Protein AF-A0A699T247-F1 (afdb_monomer_lite)

Foldseek 3Di:
DVVVCVVVVPDFLCLQVVVLVPDDDPRVVVLVVVCVVQHVCVSSVDGPVVVVVVCCVVPVPVVVVVVVVVVVVQVVQVVVLVVVLVPADPQCSVVLVVVPDRGDVVSVVSSVVSVVVVVVVVVVVVVVVVVVVD

Secondary structure (DSSP, 8-state):
-HHHHHHTT--HHHHHHHHHTT--HHHHHHHHHHHHHH-HHHHHHS-HHHHHHHHHHHHS-HHHHHHHHHHHHHHHHHHHHHHHHHTS-HHHHHHHHHT--SSHHHHHHHHHHHHHHHHHHHHHHHHHHHTT--

Radius of gyration: 31.07 Å; chains: 1; bounding box: 57×29×90 Å

InterPro domains:
  IPR005162 Retrotransposon-derived protein PEG10, N-terminal capsid-like domain [PF03732] (17-86)

Organism: Tanacetum cinerariifolium (NCBI:txid118510)

pLDDT: mean 92.98, std 5.94, range [53.22, 97.94]

Structure (mmCIF, N/CA/C/O backbone):
data_AF-A0A699T247-F1
#
_entry.id   AF-A0A699T247-F1
#
loop_
_atom_site.group_PDB
_atom_site.id
_atom_site.type_symbol
_atom_site.label_atom_id
_atom_site.label_alt_id
_atom_site.label_comp_id
_atom_site.label_asym_id
_atom_site.label_entity_id
_atom_site.label_seq_id
_atom_site.pdbx_PDB_ins_code
_atom_site.Cartn_x
_atom_site.Cartn_y
_atom_site.Cartn_z
_atom_site.occupancy
_atom_site.B_iso_or_equiv
_atom_site.auth_seq_id
_atom_site.auth_comp_id
_atom_site.auth_asym_id
_atom_site.auth_atom_id
_atom_site.pdbx_PDB_model_num
ATOM 1 N N . MET A 1 1 ? -11.047 -11.386 10.899 1.00 89.81 1 MET A N 1
ATOM 2 C CA . MET A 1 1 ? -12.153 -11.390 11.886 1.00 89.81 1 MET A CA 1
ATOM 3 C C . MET A 1 1 ? -13.483 -11.822 11.272 1.00 89.81 1 MET A C 1
ATOM 5 O O . MET A 1 1 ? -14.160 -12.645 11.866 1.00 89.81 1 MET A O 1
ATOM 9 N N . GLU A 1 2 ? -13.841 -11.334 10.080 1.00 91.50 2 GLU A N 1
ATOM 10 C CA . GLU A 1 2 ? -15.137 -11.625 9.433 1.00 91.50 2 GLU A CA 1
ATOM 11 C C . GLU A 1 2 ? -15.438 -13.120 9.274 1.00 91.50 2 GLU A C 1
ATOM 13 O O . GLU A 1 2 ? -16.525 -13.572 9.615 1.00 91.50 2 GLU A O 1
ATOM 18 N N . PHE A 1 3 ? -14.446 -13.911 8.863 1.00 94.44 3 PHE A N 1
ATOM 19 C CA . PHE A 1 3 ? -14.588 -15.365 8.769 1.00 94.44 3 PHE A CA 1
ATOM 20 C C . PHE A 1 3 ? -14.892 -16.032 10.122 1.00 94.44 3 PHE A C 1
ATOM 22 O O . PHE A 1 3 ? -15.709 -16.944 10.204 1.00 94.44 3 PHE A O 1
ATOM 29 N N . VAL A 1 4 ? -14.292 -15.533 11.208 1.00 93.25 4 VAL A N 1
ATOM 30 C CA . VAL A 1 4 ? -14.557 -16.023 12.571 1.00 93.25 4 VAL A CA 1
ATOM 31 C C . VAL A 1 4 ? -15.977 -15.666 12.996 1.00 93.25 4 VAL A C 1
ATOM 33 O O . VAL A 1 4 ? -16.655 -16.500 13.590 1.00 93.25 4 VAL A O 1
ATOM 36 N N . PHE A 1 5 ? -16.466 -14.468 12.657 1.00 95.06 5 PHE A N 1
ATOM 37 C CA . PHE A 1 5 ? -17.865 -14.103 12.903 1.00 95.06 5 PHE A CA 1
ATOM 38 C C . PHE A 1 5 ? -18.832 -15.014 12.158 1.00 95.06 5 PHE A C 1
ATOM 40 O O . PHE A 1 5 ? -19.824 -15.438 12.743 1.00 95.06 5 PHE A O 1
ATOM 47 N N . HIS A 1 6 ? -18.517 -15.341 10.904 1.00 93.88 6 HIS A N 1
ATOM 48 C CA . HIS A 1 6 ? -19.322 -16.244 10.095 1.00 93.88 6 HIS A CA 1
ATOM 49 C C . HIS A 1 6 ? -19.375 -17.654 10.701 1.00 93.88 6 HIS A C 1
ATOM 51 O O . HIS A 1 6 ? -20.459 -18.167 10.955 1.00 93.88 6 HIS A O 1
ATOM 57 N N . ILE A 1 7 ? -18.221 -18.259 11.009 1.00 96.81 7 ILE A N 1
ATOM 58 C CA . ILE A 1 7 ? -18.166 -19.613 11.591 1.00 96.81 7 ILE A CA 1
ATOM 59 C C . ILE A 1 7 ? -18.853 -19.677 12.959 1.00 96.81 7 ILE A C 1
ATOM 61 O O . ILE A 1 7 ? -19.548 -20.643 13.256 1.00 96.81 7 ILE A O 1
ATOM 65 N N . SER A 1 8 ? -18.662 -18.661 13.803 1.00 94.75 8 SER A N 1
ATOM 66 C CA . SER A 1 8 ? -19.220 -18.641 15.163 1.00 94.75 8 SER A CA 1
ATOM 67 C C . SER A 1 8 ? -20.687 -18.215 15.229 1.00 94.75 8 SER A C 1
ATOM 69 O O . SER A 1 8 ? -21.245 -18.155 16.324 1.00 94.75 8 SER A O 1
ATOM 71 N N . ASN A 1 9 ? -21.308 -17.888 14.089 1.00 94.81 9 ASN A N 1
ATOM 72 C CA . ASN A 1 9 ? -22.637 -17.284 14.032 1.00 94.81 9 ASN A CA 1
ATOM 73 C C . ASN A 1 9 ? -22.752 -16.053 14.961 1.00 94.81 9 ASN A C 1
ATOM 75 O O . ASN A 1 9 ? -23.707 -15.890 15.728 1.00 94.81 9 ASN A O 1
ATOM 79 N N . CYS A 1 10 ? -21.721 -15.200 14.949 1.00 94.69 10 CYS A N 1
ATOM 80 C CA . CYS A 1 10 ? -21.627 -14.053 15.843 1.00 94.69 10 CYS A CA 1
ATOM 81 C C . CYS A 1 10 ? -22.682 -13.002 15.482 1.00 94.69 10 CYS A C 1
ATOM 83 O O . CYS A 1 10 ? -22.618 -12.368 14.425 1.00 94.69 10 CYS A O 1
ATOM 85 N N . ALA A 1 11 ? -23.628 -12.770 16.394 1.00 95.94 11 ALA A N 1
ATOM 86 C CA . ALA A 1 11 ? -24.623 -11.717 16.239 1.00 95.94 11 ALA A CA 1
ATOM 87 C C . ALA A 1 11 ? -23.956 -10.340 16.081 1.00 95.94 11 ALA A C 1
ATOM 89 O O . ALA A 1 11 ? -23.030 -10.012 16.824 1.00 95.94 11 ALA A O 1
ATOM 90 N N . ALA A 1 12 ? -24.482 -9.497 15.185 1.00 93.00 12 ALA A N 1
ATOM 91 C CA . ALA A 1 12 ? -23.916 -8.178 14.869 1.00 93.00 12 ALA A CA 1
ATOM 92 C C . ALA A 1 12 ? -23.615 -7.320 16.114 1.00 93.00 12 ALA A C 1
ATOM 94 O O . ALA A 1 12 ? -22.540 -6.735 16.224 1.00 93.00 12 ALA A O 1
ATOM 95 N N . LYS A 1 13 ? -24.516 -7.337 17.107 1.00 93.56 13 LYS A N 1
ATOM 96 C CA . LYS A 1 13 ? -24.372 -6.621 18.390 1.00 93.56 13 LYS A CA 1
ATOM 97 C C . LYS A 1 13 ? -23.161 -7.044 19.240 1.00 93.56 13 LYS A C 1
ATOM 99 O O . LYS A 1 13 ? -22.766 -6.320 20.145 1.00 93.56 13 LYS A O 1
ATOM 104 N N . ASN A 1 14 ? -22.591 -8.220 18.978 1.00 94.56 14 ASN A N 1
ATOM 105 C CA . ASN A 1 14 ? -21.454 -8.769 19.717 1.00 94.56 14 ASN A CA 1
ATOM 106 C C . ASN A 1 14 ? -20.132 -8.654 18.942 1.00 94.56 14 ASN A C 1
ATOM 108 O O . ASN A 1 14 ? -19.074 -8.871 19.529 1.00 94.56 14 ASN A O 1
ATOM 112 N N . GLN A 1 15 ? -20.166 -8.297 17.654 1.00 96.19 15 GLN A N 1
ATOM 113 C CA . GLN A 1 15 ? -18.983 -8.294 16.787 1.00 96.19 15 GLN A CA 1
ATOM 114 C C . GLN A 1 15 ? -17.907 -7.314 17.261 1.00 96.19 15 GLN A C 1
ATOM 116 O O . GLN A 1 15 ? -16.739 -7.688 17.340 1.00 96.19 15 GLN A O 1
ATOM 121 N N . VAL A 1 16 ? -18.290 -6.083 17.624 1.00 96.94 16 VAL A N 1
ATOM 122 C CA . VAL A 1 16 ? -17.350 -5.070 18.140 1.00 96.94 16 VAL A CA 1
ATOM 123 C C . VAL A 1 16 ? -16.691 -5.563 19.423 1.00 96.94 16 VAL A C 1
ATOM 125 O O . VAL A 1 16 ? -15.467 -5.595 19.497 1.00 96.94 16 VAL A O 1
ATOM 128 N N . LYS A 1 17 ? -17.483 -6.048 20.391 1.00 95.75 17 LYS A N 1
ATOM 129 C CA . LYS A 1 17 ? -16.961 -6.625 21.642 1.00 95.75 17 LYS A CA 1
ATOM 130 C C . LYS A 1 17 ? -15.940 -7.722 21.349 1.00 95.75 17 LYS A C 1
ATOM 132 O O . LYS A 1 17 ? -14.799 -7.625 21.788 1.00 95.75 17 LYS A O 1
ATOM 137 N N . PHE A 1 18 ? -16.312 -8.693 20.519 1.00 94.56 18 PHE A N 1
ATOM 138 C CA . PHE A 1 18 ? -15.448 -9.818 20.173 1.00 94.56 18 PHE A CA 1
ATOM 139 C C . PHE A 1 18 ? -14.148 -9.383 19.481 1.00 94.56 18 PHE A C 1
ATOM 141 O O . PHE A 1 18 ? -13.071 -9.830 19.865 1.00 94.56 18 PHE A O 1
ATOM 148 N N . ALA A 1 19 ? -14.219 -8.487 18.493 1.00 95.81 19 ALA A N 1
ATOM 149 C CA . ALA A 1 19 ? -13.029 -7.991 17.805 1.00 95.81 19 ALA A CA 1
ATOM 150 C C . ALA A 1 19 ? -12.100 -7.219 18.745 1.00 95.81 19 ALA A C 1
ATOM 152 O O . ALA A 1 19 ? -10.885 -7.404 18.703 1.00 95.81 19 ALA A O 1
ATOM 153 N N . THR A 1 20 ? -12.659 -6.376 19.611 1.00 95.81 20 THR A N 1
ATOM 154 C CA . THR A 1 20 ? -11.862 -5.525 20.505 1.00 95.81 20 THR A CA 1
ATOM 155 C C . THR A 1 20 ? -11.093 -6.332 21.548 1.00 95.81 20 THR A C 1
ATOM 157 O O . THR A 1 20 ? -9.985 -5.946 21.907 1.00 95.81 20 THR A O 1
ATOM 160 N N . CYS A 1 21 ? -11.596 -7.510 21.938 1.00 94.00 21 CYS A N 1
ATOM 161 C CA . CYS A 1 21 ? -10.870 -8.457 22.790 1.00 94.00 21 CYS A CA 1
ATOM 162 C C . CYS A 1 21 ? -9.585 -9.005 22.149 1.00 94.00 21 CYS A C 1
ATOM 164 O O . CYS A 1 21 ? -8.720 -9.503 22.861 1.00 94.00 21 CYS A O 1
ATOM 166 N N . THR A 1 22 ? -9.450 -8.931 20.822 1.00 94.94 22 THR A N 1
ATOM 167 C CA . THR A 1 22 ? -8.237 -9.366 20.110 1.00 94.94 22 THR A CA 1
ATOM 168 C C . THR A 1 22 ? -7.214 -8.247 19.916 1.00 94.94 22 THR A C 1
ATOM 170 O O . THR A 1 22 ? -6.136 -8.489 19.370 1.00 94.94 22 THR A O 1
ATOM 173 N N . LEU A 1 23 ? -7.527 -7.016 20.335 1.00 95.44 23 LEU A N 1
ATOM 174 C CA . LEU A 1 23 ? -6.594 -5.899 20.237 1.00 95.44 23 LEU A CA 1
ATOM 175 C C . LEU A 1 23 ? -5.490 -6.042 21.281 1.00 95.44 23 LEU A C 1
ATOM 177 O O . LEU A 1 23 ? -5.740 -6.365 22.438 1.00 95.44 23 LEU A O 1
ATOM 181 N N . HIS A 1 24 ? -4.263 -5.737 20.869 1.00 96.06 24 HIS A N 1
ATOM 182 C CA . HIS A 1 24 ? -3.083 -5.789 21.723 1.00 96.06 24 HIS A CA 1
ATOM 183 C C . HIS A 1 24 ? -2.274 -4.495 21.591 1.00 96.06 24 HIS A C 1
ATOM 185 O O . HIS A 1 24 ? -2.393 -3.761 20.602 1.00 96.06 24 HIS A O 1
ATOM 191 N N . SER A 1 25 ? -1.438 -4.220 22.593 1.00 96.75 25 SER A N 1
ATOM 192 C CA . SER A 1 25 ? -0.451 -3.133 22.577 1.00 96.75 25 SER A CA 1
ATOM 193 C C . SER A 1 25 ? -1.068 -1.777 22.186 1.00 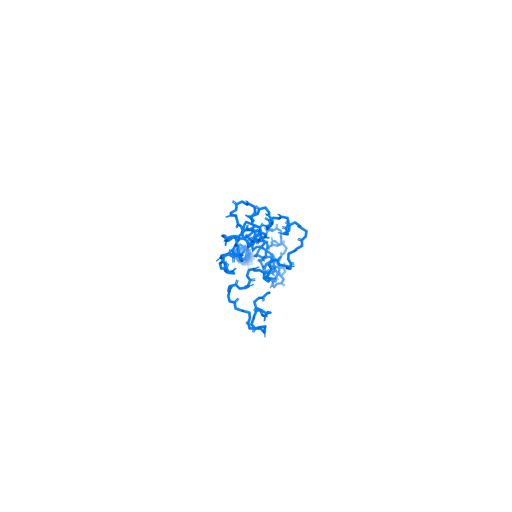96.75 25 SER A C 1
ATOM 195 O O . SER A 1 25 ? -2.083 -1.364 22.744 1.00 96.75 25 SER A O 1
ATOM 197 N N . VAL A 1 26 ? -0.481 -1.081 21.208 1.00 96.50 26 VAL A N 1
ATOM 198 C CA . VAL A 1 26 ? -0.892 0.263 20.771 1.00 96.50 26 VAL A CA 1
ATOM 199 C C . VAL A 1 26 ? -2.350 0.308 20.296 1.00 96.50 26 VAL A C 1
ATOM 201 O O . VAL A 1 26 ? -3.028 1.316 20.502 1.00 96.50 26 VAL A O 1
ATOM 204 N N . ALA A 1 27 ? -2.851 -0.771 19.688 1.00 96.25 27 ALA A N 1
ATOM 205 C CA . ALA A 1 27 ? -4.238 -0.845 19.234 1.00 96.25 27 ALA A CA 1
ATOM 206 C C . ALA A 1 27 ? -5.222 -0.949 20.404 1.00 96.25 27 ALA A C 1
ATOM 208 O O . ALA A 1 27 ? -6.258 -0.283 20.393 1.00 96.25 27 ALA A O 1
ATOM 209 N N . LEU A 1 28 ? -4.868 -1.710 21.443 1.00 96.62 28 LEU A N 1
ATOM 210 C CA . LEU A 1 28 ? -5.665 -1.793 22.666 1.00 96.62 28 LEU A CA 1
ATOM 211 C C . LEU A 1 28 ? -5.685 -0.453 23.409 1.00 96.62 28 LEU A C 1
ATOM 213 O O . LEU A 1 28 ? -6.754 0.015 23.797 1.00 96.62 28 LEU A O 1
ATOM 217 N N . THR A 1 29 ? -4.528 0.201 23.552 1.00 97.62 29 THR A N 1
ATOM 218 C CA . THR A 1 29 ? -4.438 1.529 24.178 1.00 97.62 29 THR A CA 1
ATOM 219 C C . THR A 1 29 ? -5.321 2.540 23.454 1.00 97.62 29 THR A C 1
ATOM 221 O O . THR A 1 29 ? -6.099 3.246 24.091 1.00 97.62 29 THR A O 1
ATOM 224 N N . TRP A 1 30 ? -5.260 2.575 22.120 1.00 97.31 30 TRP A N 1
ATOM 225 C CA . TRP A 1 30 ? -6.117 3.451 21.327 1.00 97.31 30 TRP A CA 1
ATOM 226 C C . TRP A 1 30 ? -7.608 3.160 21.520 1.00 97.31 30 TRP A C 1
ATOM 228 O O . TRP A 1 30 ? -8.382 4.101 21.704 1.00 97.31 30 TRP A O 1
ATOM 238 N N . TRP A 1 31 ? -8.010 1.887 21.492 1.00 97.44 31 TRP A N 1
ATOM 239 C CA . TRP A 1 31 ? -9.408 1.511 21.696 1.00 97.44 31 TRP A CA 1
ATOM 240 C C . TRP A 1 31 ? -9.907 1.944 23.076 1.00 97.44 31 TRP A C 1
ATOM 242 O O . TRP A 1 31 ? -10.977 2.539 23.182 1.00 97.44 31 TRP A O 1
ATOM 252 N N . ASN A 1 32 ? -9.101 1.745 24.120 1.00 97.06 32 ASN A N 1
ATOM 253 C CA . ASN A 1 32 ? -9.438 2.180 25.474 1.00 97.06 32 ASN A CA 1
ATOM 254 C C . ASN A 1 32 ? -9.624 3.701 25.558 1.00 97.06 32 ASN A C 1
ATOM 256 O O . ASN A 1 32 ? -10.603 4.161 26.144 1.00 97.06 32 ASN A O 1
ATOM 260 N N . THR A 1 33 ? -8.748 4.487 24.925 1.00 97.75 33 THR A N 1
ATOM 261 C CA . THR A 1 33 ? -8.924 5.945 24.828 1.00 97.75 33 THR A CA 1
ATOM 262 C C . THR A 1 33 ? -10.208 6.311 24.081 1.00 97.75 33 THR A C 1
ATOM 264 O O . THR A 1 33 ? -10.926 7.220 24.499 1.00 97.75 33 THR A O 1
ATOM 267 N N . HIS A 1 34 ? -10.546 5.597 23.002 1.00 96.44 34 HIS A N 1
ATOM 268 C CA . HIS A 1 34 ? -11.791 5.836 22.276 1.00 96.44 34 HIS A CA 1
ATOM 269 C C . HIS A 1 34 ? -13.016 5.571 23.161 1.00 96.44 34 HIS A C 1
ATOM 271 O O . HIS A 1 34 ? -13.872 6.447 23.276 1.00 96.44 34 HIS A O 1
ATOM 277 N N . VAL A 1 35 ? -13.057 4.426 23.852 1.00 97.62 35 VAL A N 1
ATOM 278 C CA . VAL A 1 35 ? -14.126 4.067 24.802 1.00 97.62 35 VAL A CA 1
ATOM 279 C C . VAL A 1 35 ? -14.268 5.113 25.910 1.00 97.62 35 VAL A C 1
ATOM 281 O O . VAL A 1 35 ? -15.389 5.490 26.242 1.00 97.62 35 VAL A O 1
ATOM 284 N N . GLN A 1 36 ? -13.159 5.622 26.455 1.00 97.94 36 GLN A N 1
ATOM 285 C CA . GLN A 1 36 ? -13.180 6.711 27.443 1.00 97.94 36 GLN A CA 1
ATOM 286 C C . GLN A 1 36 ? -13.765 8.010 26.875 1.00 97.94 36 GLN A C 1
ATOM 288 O O . GLN A 1 36 ? -14.447 8.736 27.590 1.00 97.94 36 GLN A O 1
ATOM 293 N N . THR A 1 37 ? -13.512 8.294 25.598 1.00 97.75 37 THR A N 1
ATOM 294 C CA . THR A 1 37 ? -13.938 9.540 24.947 1.00 97.75 37 THR A CA 1
ATOM 295 C C . THR A 1 37 ? -15.423 9.531 24.602 1.00 97.75 37 THR A C 1
ATOM 297 O O . THR A 1 37 ? -16.118 10.511 24.853 1.00 97.75 37 THR A O 1
ATOM 300 N N . VAL A 1 38 ? -15.917 8.444 24.004 1.00 96.94 38 VAL A N 1
ATOM 301 C CA . VAL A 1 38 ? -17.307 8.373 23.515 1.00 96.94 38 VAL A CA 1
ATOM 302 C C . VAL A 1 38 ? -18.258 7.692 24.502 1.00 96.94 38 VAL A C 1
ATOM 304 O O . VAL A 1 38 ? -19.472 7.776 24.344 1.00 96.94 38 VAL A O 1
ATOM 307 N N . GLY A 1 39 ? -17.720 7.036 25.531 1.00 97.81 39 GLY A N 1
ATOM 308 C CA . GLY A 1 39 ? -18.470 6.254 26.507 1.00 97.81 39 GLY A CA 1
ATOM 309 C C . GLY A 1 39 ? -18.687 4.801 26.074 1.00 97.81 39 GLY A C 1
ATOM 310 O O . GLY A 1 39 ? -18.737 4.471 24.890 1.00 97.81 39 GLY A O 1
ATOM 311 N N . HIS A 1 40 ? -18.844 3.915 27.061 1.00 96.56 40 HIS A N 1
ATOM 312 C CA . HIS A 1 40 ? -18.956 2.466 26.854 1.00 96.56 40 HIS A CA 1
ATOM 313 C C . HIS A 1 40 ? -20.139 2.076 25.954 1.00 96.56 40 HIS A C 1
ATOM 315 O O . HIS A 1 40 ? -19.962 1.327 24.994 1.00 96.56 40 HIS A O 1
ATOM 321 N N . GLU A 1 41 ? -21.332 2.612 26.224 1.00 95.69 41 GLU A N 1
ATOM 322 C CA . GLU A 1 41 ? -22.538 2.297 25.447 1.00 95.69 41 GLU A CA 1
ATOM 323 C C . GLU A 1 41 ? -22.413 2.728 23.983 1.00 95.69 41 GLU A C 1
ATOM 325 O O . GLU A 1 41 ? -22.707 1.944 23.083 1.00 95.69 41 GLU A O 1
ATOM 330 N N . ALA A 1 42 ? -21.905 3.936 23.721 1.00 96.50 42 ALA A N 1
ATOM 331 C CA . ALA A 1 42 ? -21.711 4.412 22.355 1.00 96.50 42 ALA A CA 1
ATOM 332 C C . ALA A 1 42 ? -20.608 3.625 21.627 1.00 96.50 42 ALA A C 1
ATOM 334 O O . ALA A 1 42 ? -20.782 3.246 20.468 1.00 96.50 42 ALA A O 1
ATOM 335 N N . ALA A 1 43 ? -19.495 3.336 22.312 1.00 96.81 43 ALA A N 1
ATOM 336 C CA . ALA A 1 43 ? -18.374 2.605 21.730 1.00 96.81 43 ALA A CA 1
ATOM 337 C C . ALA A 1 43 ? -18.763 1.177 21.330 1.00 96.81 43 ALA A C 1
ATOM 339 O O . ALA A 1 43 ? -18.459 0.744 20.222 1.00 96.81 43 ALA A O 1
ATOM 340 N N . TYR A 1 44 ? -19.457 0.442 22.200 1.00 96.19 44 TYR A N 1
ATOM 341 C CA . TYR A 1 44 ? -19.866 -0.936 21.910 1.00 96.19 44 TYR A CA 1
ATOM 342 C C . TYR A 1 44 ? -21.189 -1.043 21.145 1.00 96.19 44 TYR A C 1
ATOM 344 O O . TYR A 1 44 ? -21.482 -2.111 20.608 1.00 96.19 44 TYR A O 1
ATOM 352 N N . GLY A 1 45 ? -21.969 0.038 21.072 1.00 95.56 45 GLY A N 1
ATOM 353 C CA . GLY A 1 45 ? -23.191 0.126 20.274 1.00 95.56 45 GLY A CA 1
ATOM 354 C C . GLY A 1 45 ? -22.953 0.387 18.784 1.00 95.56 45 GLY A C 1
ATOM 355 O O . GLY A 1 45 ? -23.884 0.253 17.988 1.00 95.56 45 GLY A O 1
ATOM 356 N N . MET A 1 46 ? -21.730 0.747 18.374 1.00 96.56 46 MET A N 1
ATOM 357 C CA . MET A 1 46 ? -21.424 0.971 16.961 1.00 96.56 46 MET A CA 1
ATOM 358 C C . MET A 1 46 ? -21.398 -0.328 16.146 1.00 96.56 46 MET A C 1
ATOM 360 O O . MET A 1 46 ? -21.245 -1.432 16.667 1.00 96.56 46 MET A O 1
ATOM 364 N N . SER A 1 47 ? -21.503 -0.194 14.824 1.00 96.56 47 SER A N 1
ATOM 365 C CA . SER A 1 47 ? -21.390 -1.339 13.921 1.00 96.56 47 SER A CA 1
ATOM 366 C C . SER A 1 47 ? -19.935 -1.787 13.743 1.00 96.56 47 SER A C 1
ATOM 368 O O . SER A 1 47 ? -19.010 -0.972 13.768 1.00 96.56 47 SER A O 1
ATOM 370 N N . TRP A 1 48 ? -19.732 -3.074 13.446 1.00 96.06 48 TRP A N 1
ATOM 371 C CA . TRP A 1 48 ? -18.425 -3.602 13.037 1.00 96.06 48 TRP A CA 1
ATOM 372 C C . TRP A 1 48 ? -17.825 -2.836 11.847 1.00 96.06 48 TRP A C 1
ATOM 374 O O . TRP A 1 48 ? -16.635 -2.531 11.843 1.00 96.06 48 TRP A O 1
ATOM 384 N N . LYS A 1 49 ? -18.658 -2.445 10.873 1.00 96.31 49 LYS A N 1
ATOM 385 C CA . LYS A 1 49 ? -18.246 -1.638 9.714 1.00 96.31 49 LYS A CA 1
ATOM 386 C C . LYS A 1 49 ? -17.657 -0.287 10.134 1.00 96.31 49 LYS A C 1
ATOM 388 O O . LYS A 1 49 ? -16.670 0.158 9.554 1.00 96.31 49 LYS A O 1
ATOM 393 N N . THR A 1 50 ? -18.239 0.352 11.149 1.00 96.88 50 THR A N 1
ATOM 394 C CA . THR A 1 50 ? -17.734 1.615 11.705 1.00 96.88 50 THR A CA 1
ATOM 395 C C . THR A 1 50 ? -16.369 1.416 12.359 1.00 96.88 50 THR A C 1
ATOM 397 O O . THR A 1 50 ? -15.435 2.148 12.034 1.00 96.88 50 THR A O 1
ATOM 400 N N . LEU A 1 51 ? -16.224 0.391 13.210 1.00 96.38 51 LEU A N 1
ATOM 401 C CA . LEU A 1 51 ? -14.942 0.063 13.843 1.00 96.38 51 LEU A CA 1
ATOM 402 C C . LEU A 1 51 ? -13.858 -0.241 12.797 1.00 96.38 51 LEU A C 1
ATOM 404 O O . LEU A 1 51 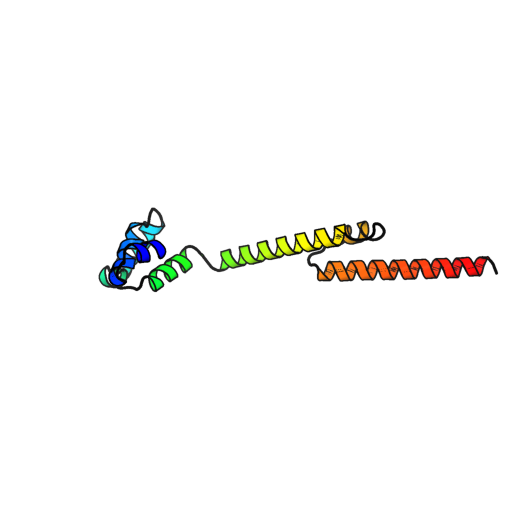? -12.745 0.272 12.896 1.00 96.38 51 LEU A O 1
ATOM 408 N N . MET A 1 52 ? -14.180 -1.037 11.773 1.00 95.00 52 MET A N 1
ATOM 409 C CA . MET A 1 52 ? -13.244 -1.368 10.697 1.00 95.00 52 MET A CA 1
ATOM 410 C C . MET A 1 52 ? -12.770 -0.117 9.958 1.00 95.00 52 MET A C 1
ATOM 412 O O . MET A 1 52 ? -11.574 0.020 9.701 1.00 95.00 52 MET A O 1
ATOM 416 N N . LYS A 1 53 ? -13.682 0.814 9.658 1.00 95.25 53 LYS A N 1
ATOM 417 C CA . LYS A 1 53 ? -13.322 2.090 9.036 1.00 95.25 53 LYS A CA 1
ATOM 418 C C . LYS A 1 53 ? -12.339 2.871 9.912 1.00 95.25 53 LYS A C 1
ATOM 420 O O . LYS A 1 53 ? -11.285 3.253 9.428 1.00 95.25 53 LYS A O 1
ATOM 425 N N . MET A 1 54 ? -12.625 3.020 11.205 1.00 94.88 54 MET A N 1
ATOM 426 C CA . MET A 1 54 ? -11.730 3.725 12.134 1.00 94.88 54 MET A CA 1
ATOM 427 C C . MET A 1 54 ? -10.343 3.077 12.236 1.00 94.88 54 MET A C 1
ATOM 429 O O . MET A 1 54 ? -9.332 3.777 12.269 1.00 94.88 54 MET A O 1
ATOM 433 N N . MET A 1 55 ? -10.288 1.743 12.281 1.00 93.25 55 MET A N 1
ATOM 434 C CA . MET A 1 55 ? -9.027 0.997 12.289 1.00 93.25 55 MET A CA 1
ATOM 435 C C . MET A 1 55 ? -8.247 1.204 10.988 1.00 93.25 55 MET A C 1
ATOM 437 O O . MET A 1 55 ? -7.037 1.407 11.028 1.00 93.25 55 MET A O 1
ATOM 441 N N . THR A 1 56 ? -8.938 1.192 9.848 1.00 93.06 56 THR A N 1
ATOM 442 C CA . THR A 1 56 ? -8.332 1.424 8.530 1.00 93.06 56 THR A CA 1
ATOM 443 C C . THR A 1 56 ? -7.780 2.841 8.437 1.00 93.06 56 THR A C 1
ATOM 445 O O . THR A 1 56 ? -6.610 3.008 8.121 1.00 93.06 56 THR A O 1
ATOM 448 N N . ASP A 1 57 ? -8.562 3.849 8.819 1.00 91.56 57 ASP A N 1
ATOM 449 C CA . ASP A 1 57 ? -8.138 5.252 8.783 1.00 91.56 57 ASP A CA 1
ATOM 450 C C . ASP A 1 57 ? -6.906 5.498 9.675 1.00 91.56 57 ASP A C 1
ATOM 452 O O . ASP A 1 57 ? -6.032 6.294 9.333 1.00 91.56 57 ASP A O 1
ATOM 456 N N . LYS A 1 58 ? -6.809 4.797 10.814 1.00 91.62 58 LYS A N 1
ATOM 457 C CA . LYS A 1 58 ? -5.696 4.949 11.759 1.00 91.62 58 LYS A CA 1
ATOM 458 C C . LYS A 1 58 ? -4.428 4.194 11.357 1.00 91.62 58 LYS A C 1
ATOM 460 O O . LYS A 1 58 ? -3.331 4.708 11.569 1.00 91.62 58 LYS A O 1
ATOM 465 N N . TYR A 1 59 ? -4.566 2.963 10.871 1.00 91.12 59 TYR A N 1
ATOM 466 C CA . TYR A 1 59 ? -3.439 2.037 10.685 1.00 91.12 59 TYR A CA 1
ATOM 467 C C . TYR A 1 59 ? -3.122 1.730 9.220 1.00 91.12 59 TYR A C 1
ATOM 469 O O . TYR A 1 59 ? -2.063 1.178 8.936 1.00 91.12 59 TYR A O 1
ATOM 477 N N . CYS A 1 60 ? -4.003 2.097 8.293 1.00 90.44 60 CYS A N 1
ATOM 478 C CA . CYS A 1 60 ? -3.812 1.966 6.852 1.00 90.44 60 CYS A CA 1
ATOM 479 C C . CYS A 1 60 ? -3.991 3.341 6.179 1.00 90.44 60 CYS A C 1
ATOM 481 O O . CYS A 1 60 ? -4.930 3.554 5.411 1.00 90.44 60 CYS A O 1
ATOM 483 N N . PRO A 1 61 ? -3.130 4.319 6.515 1.00 89.75 61 PRO A N 1
ATOM 484 C CA . PRO A 1 61 ? -3.287 5.681 6.032 1.00 89.75 61 PRO A CA 1
ATOM 485 C C . PRO A 1 61 ? -3.132 5.737 4.505 1.00 89.75 61 PRO A C 1
ATOM 487 O O . PRO A 1 61 ? -2.156 5.248 3.932 1.00 89.75 61 PRO A O 1
ATOM 490 N N . GLN A 1 62 ? -4.104 6.361 3.834 1.00 89.81 62 GLN A N 1
ATOM 491 C CA . GLN A 1 62 ? -4.221 6.317 2.373 1.00 89.81 62 GLN A CA 1
ATOM 492 C C . GLN A 1 62 ? -3.011 6.920 1.643 1.00 89.81 62 GLN A C 1
ATOM 494 O O . GLN A 1 62 ? -2.729 6.540 0.509 1.00 89.81 62 GLN A O 1
ATOM 499 N N . ASN A 1 63 ? -2.293 7.861 2.263 1.00 90.50 63 ASN A N 1
ATOM 500 C CA . ASN A 1 63 ? -1.082 8.443 1.683 1.00 90.50 63 ASN A CA 1
ATOM 501 C C . ASN A 1 63 ? 0.058 7.419 1.576 1.00 90.50 63 ASN A C 1
ATOM 503 O O . ASN A 1 63 ? 0.762 7.424 0.571 1.00 90.50 63 ASN A O 1
ATOM 507 N N . GLU A 1 64 ? 0.211 6.530 2.561 1.00 92.38 64 GLU A N 1
ATOM 508 C CA . GLU A 1 64 ? 1.228 5.472 2.521 1.00 92.38 64 GLU A CA 1
ATOM 509 C C . GLU A 1 64 ? 0.856 4.411 1.483 1.00 92.38 64 GLU A C 1
ATOM 511 O O . GLU A 1 64 ? 1.707 3.981 0.710 1.00 92.38 64 GLU A O 1
ATOM 516 N N . ILE A 1 65 ? -0.432 4.053 1.392 1.00 93.19 65 ILE A N 1
ATOM 517 C CA . ILE A 1 65 ? -0.927 3.142 0.347 1.00 93.19 65 ILE A CA 1
ATOM 518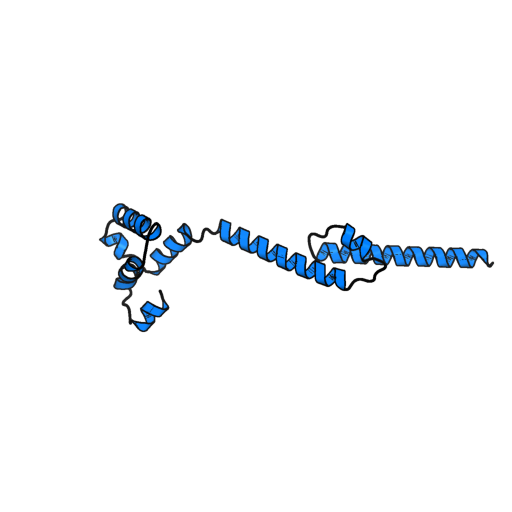 C C . ILE A 1 65 ? -0.633 3.720 -1.038 1.00 93.19 65 ILE A C 1
ATOM 520 O O . ILE A 1 65 ? -0.038 3.043 -1.866 1.00 93.19 65 ILE A O 1
ATOM 524 N N . ARG A 1 66 ? -0.982 4.990 -1.275 1.00 94.25 66 ARG A N 1
ATOM 525 C CA . ARG A 1 66 ? -0.715 5.664 -2.555 1.00 94.25 66 ARG A CA 1
ATOM 526 C C . ARG A 1 66 ? 0.769 5.717 -2.892 1.00 94.25 66 ARG A C 1
ATOM 528 O O . ARG A 1 66 ? 1.132 5.571 -4.053 1.00 94.25 66 ARG A O 1
ATOM 535 N N . LYS A 1 67 ? 1.627 5.926 -1.892 1.00 95.38 67 LYS A N 1
ATOM 536 C CA . LYS A 1 67 ? 3.078 5.900 -2.084 1.00 95.38 67 LYS A CA 1
ATOM 537 C C . LYS A 1 67 ? 3.536 4.524 -2.576 1.00 95.38 67 LYS A C 1
ATOM 539 O O . LYS A 1 67 ? 4.230 4.449 -3.584 1.00 95.38 67 LYS A O 1
ATOM 544 N N . LEU A 1 68 ? 3.075 3.452 -1.933 1.00 96.62 68 LEU A N 1
ATOM 545 C CA . LEU A 1 68 ? 3.362 2.082 -2.368 1.00 96.62 68 LEU A CA 1
ATOM 546 C C . LEU A 1 68 ? 2.778 1.775 -3.756 1.00 96.62 68 LEU A C 1
ATOM 548 O O . LEU A 1 68 ? 3.426 1.104 -4.553 1.00 96.62 68 LEU A O 1
ATOM 552 N N . GLU A 1 69 ? 1.579 2.269 -4.078 1.00 96.44 69 GLU A N 1
ATOM 553 C CA . GLU A 1 69 ? 0.976 2.117 -5.411 1.00 96.44 69 GLU A CA 1
ATOM 554 C C . GLU A 1 69 ? 1.845 2.750 -6.509 1.00 96.44 69 GLU A C 1
ATOM 556 O O . GLU A 1 69 ? 2.024 2.143 -7.567 1.00 96.44 69 GLU A O 1
ATOM 561 N N . ILE A 1 70 ? 2.413 3.933 -6.247 1.00 95.88 70 ILE A N 1
ATOM 562 C CA . ILE A 1 70 ? 3.336 4.620 -7.162 1.00 95.88 70 ILE A CA 1
ATOM 563 C C . ILE A 1 70 ? 4.638 3.828 -7.303 1.00 95.88 70 ILE A C 1
ATOM 565 O O . ILE A 1 70 ? 5.026 3.521 -8.426 1.00 95.88 70 ILE A O 1
ATOM 569 N N . GLU A 1 71 ? 5.270 3.431 -6.195 1.00 96.06 71 GLU A N 1
ATOM 570 C CA . GLU A 1 71 ? 6.514 2.645 -6.222 1.00 96.06 71 GLU A CA 1
ATOM 571 C C . GLU A 1 71 ? 6.332 1.330 -7.005 1.00 96.06 71 GLU A C 1
ATOM 573 O O . GLU A 1 71 ? 7.155 0.970 -7.846 1.00 96.06 71 GLU A O 1
ATOM 578 N N . ILE A 1 72 ? 5.210 0.629 -6.802 1.00 97.25 72 ILE A N 1
ATOM 579 C CA . ILE A 1 72 ? 4.878 -0.588 -7.558 1.00 97.25 72 ILE A CA 1
ATOM 580 C C . ILE A 1 72 ? 4.702 -0.289 -9.050 1.00 97.25 72 ILE A C 1
ATOM 582 O O . ILE A 1 72 ? 5.101 -1.101 -9.891 1.00 97.25 72 ILE A O 1
ATOM 586 N N . TRP A 1 73 ? 4.064 0.828 -9.398 1.00 95.75 73 TRP A N 1
ATOM 587 C CA . TRP A 1 73 ? 3.895 1.226 -10.791 1.00 95.75 73 TRP A CA 1
ATOM 588 C C . TRP A 1 73 ? 5.242 1.544 -11.453 1.00 95.75 73 TRP A C 1
ATOM 590 O O . TRP A 1 73 ? 5.499 1.032 -12.541 1.00 95.75 73 TRP A O 1
ATOM 600 N N . GLU A 1 74 ? 6.123 2.284 -10.778 1.00 95.25 74 GLU A N 1
ATOM 601 C CA . GLU A 1 74 ? 7.472 2.611 -11.263 1.00 95.25 74 GLU A CA 1
ATOM 602 C C . GLU A 1 74 ? 8.317 1.350 -11.485 1.00 95.25 74 GLU A C 1
ATOM 604 O O . GLU A 1 74 ? 8.960 1.212 -12.525 1.00 95.25 74 GLU A O 1
ATOM 609 N N . LEU A 1 75 ? 8.256 0.381 -10.565 1.00 95.12 75 LEU A N 1
ATOM 610 C CA . LEU A 1 75 ? 8.946 -0.904 -10.718 1.00 95.12 75 LEU A CA 1
ATOM 611 C C . LEU A 1 75 ? 8.431 -1.703 -11.920 1.00 95.12 75 LEU A C 1
ATOM 613 O O . LEU A 1 75 ? 9.218 -2.275 -12.675 1.00 95.12 75 LEU A O 1
ATOM 617 N N . LYS A 1 76 ? 7.109 -1.739 -12.121 1.00 95.69 76 LYS A N 1
ATOM 618 C CA . LYS A 1 76 ? 6.514 -2.391 -13.297 1.00 95.69 76 LYS A CA 1
ATOM 619 C C . LYS A 1 76 ? 6.911 -1.693 -14.590 1.00 95.69 76 LYS A C 1
ATOM 621 O O . LYS A 1 76 ? 7.074 -2.359 -15.607 1.00 95.69 76 LYS A O 1
ATOM 626 N N . GLU A 1 77 ? 7.016 -0.371 -14.573 1.00 95.19 77 GLU A N 1
ATOM 627 C CA . GLU A 1 77 ? 7.420 0.397 -15.745 1.00 95.19 77 GLU A CA 1
ATOM 628 C C . GLU A 1 77 ? 8.899 0.166 -16.078 1.00 95.19 77 GLU A C 1
ATOM 630 O O . GLU A 1 77 ? 9.228 -0.077 -17.238 1.00 95.19 77 GLU A O 1
ATOM 635 N N . ALA A 1 78 ? 9.767 0.115 -15.066 1.00 94.50 78 ALA A N 1
ATOM 636 C CA . ALA A 1 78 ? 11.172 -0.244 -15.230 1.00 94.50 78 ALA A CA 1
ATOM 637 C C . ALA A 1 78 ? 11.355 -1.652 -15.833 1.00 94.50 78 ALA A C 1
ATOM 639 O O . ALA A 1 78 ? 12.115 -1.803 -16.786 1.00 94.50 78 ALA A O 1
ATOM 640 N N . ASP A 1 79 ? 10.609 -2.660 -15.359 1.00 95.69 79 ASP A N 1
ATOM 641 C CA . ASP A 1 79 ? 10.645 -4.029 -15.913 1.00 95.69 79 ASP A CA 1
ATOM 642 C C . ASP A 1 79 ? 10.222 -4.077 -17.394 1.00 95.69 79 ASP A C 1
ATOM 644 O O . ASP A 1 79 ? 10.825 -4.787 -18.204 1.00 95.69 79 ASP A O 1
ATOM 648 N N . LYS A 1 80 ? 9.212 -3.291 -17.793 1.00 95.69 80 LYS A N 1
ATOM 649 C CA . LYS A 1 80 ? 8.828 -3.180 -19.212 1.00 95.69 80 LYS A CA 1
ATOM 650 C C . LYS A 1 80 ? 9.938 -2.557 -20.051 1.00 95.69 80 LYS A C 1
ATOM 652 O O . LYS A 1 80 ? 10.217 -3.060 -21.138 1.00 95.69 80 LYS A O 1
ATOM 657 N N . ILE A 1 81 ? 10.547 -1.476 -19.559 1.00 95.50 81 ILE A N 1
ATOM 658 C CA . ILE A 1 81 ? 11.647 -0.788 -20.243 1.00 95.50 81 ILE A CA 1
ATOM 659 C C . ILE A 1 81 ? 12.827 -1.743 -20.420 1.00 95.50 81 ILE A C 1
ATOM 661 O O . ILE A 1 81 ? 13.363 -1.843 -21.519 1.00 95.50 81 ILE A O 1
ATOM 665 N N . GLU A 1 82 ? 13.205 -2.479 -19.377 1.00 94.56 82 GLU A N 1
ATOM 666 C CA . GLU A 1 82 ? 14.305 -3.444 -19.433 1.00 94.56 82 GLU A CA 1
ATOM 667 C C . GLU A 1 82 ? 14.055 -4.520 -20.498 1.00 94.56 82 GLU A C 1
ATOM 669 O O . GLU A 1 82 ? 14.909 -4.764 -21.354 1.00 94.56 82 GLU A O 1
ATOM 674 N N . LYS A 1 83 ? 12.849 -5.101 -20.516 1.00 95.94 83 LYS A N 1
ATOM 675 C CA . LYS A 1 83 ? 12.448 -6.085 -21.535 1.00 95.94 83 LYS A CA 1
ATOM 676 C C . LYS A 1 83 ? 12.456 -5.506 -22.944 1.00 95.94 83 LYS A C 1
ATOM 678 O O . LYS A 1 83 ? 12.873 -6.188 -23.877 1.00 95.94 83 LYS A O 1
ATOM 683 N N . TYR A 1 84 ? 11.994 -4.267 -23.105 1.00 95.50 84 TYR A N 1
ATOM 684 C CA . TYR A 1 84 ? 12.004 -3.581 -24.392 1.00 95.50 84 TYR A CA 1
ATOM 685 C C . TYR A 1 84 ? 13.430 -3.361 -24.897 1.00 95.50 84 TYR A C 1
ATOM 687 O O . TYR A 1 84 ? 13.749 -3.750 -26.019 1.00 95.50 84 TYR A O 1
ATOM 695 N N . VAL A 1 85 ? 14.298 -2.800 -24.050 1.00 94.31 85 VAL A N 1
ATOM 696 C CA . VAL A 1 85 ? 15.703 -2.528 -24.374 1.00 94.31 85 VAL A CA 1
ATOM 697 C C . VAL A 1 85 ? 16.452 -3.817 -24.706 1.00 94.31 85 VAL A C 1
ATOM 699 O O . VAL A 1 85 ? 17.186 -3.842 -25.692 1.00 94.31 85 VAL A O 1
ATOM 702 N N . GLY A 1 86 ? 16.210 -4.903 -23.965 1.00 94.12 86 GLY A N 1
ATOM 703 C CA . GLY A 1 86 ? 16.801 -6.216 -24.244 1.00 94.12 86 GLY A CA 1
ATOM 704 C C . GLY A 1 86 ? 16.398 -6.827 -25.594 1.00 94.12 86 GLY A C 1
ATOM 705 O O . GLY A 1 86 ? 17.074 -7.732 -26.074 1.00 94.12 86 GLY A O 1
ATOM 706 N N . GLY A 1 87 ? 15.324 -6.336 -26.221 1.00 94.88 87 GLY A N 1
ATOM 707 C CA . GLY A 1 87 ? 14.894 -6.736 -27.563 1.00 94.88 87 GLY A CA 1
ATOM 708 C C . GLY A 1 87 ? 15.410 -5.843 -28.699 1.00 94.88 87 GLY A C 1
ATOM 709 O O . GLY A 1 87 ? 15.095 -6.114 -29.860 1.00 94.88 87 GLY A O 1
ATOM 710 N N . LEU A 1 88 ? 16.153 -4.770 -28.406 1.00 94.94 88 LEU A N 1
ATOM 711 C CA . LEU A 1 88 ? 16.599 -3.814 -29.424 1.00 94.94 88 LEU A CA 1
ATOM 712 C 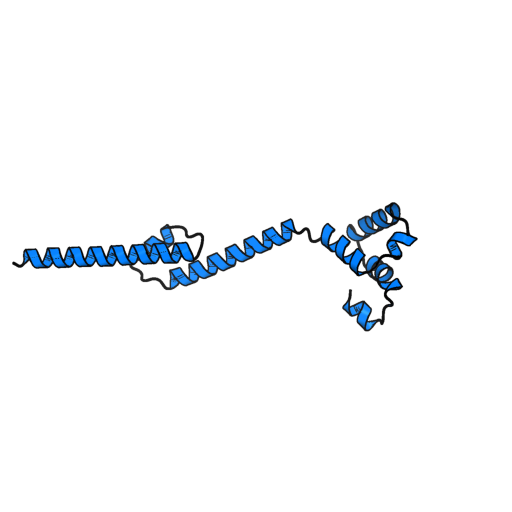C . LEU A 1 88 ? 17.822 -4.309 -30.214 1.00 94.94 88 LEU A C 1
ATOM 714 O O . LEU A 1 88 ? 18.695 -4.970 -29.655 1.00 94.94 88 LEU A O 1
ATOM 718 N N . PRO A 1 89 ? 17.959 -3.914 -31.496 1.00 92.81 89 PRO A N 1
ATOM 719 C CA . PRO A 1 89 ? 19.180 -4.150 -32.259 1.00 92.81 89 PRO A CA 1
ATOM 720 C C . PRO A 1 89 ? 20.422 -3.499 -31.623 1.00 92.81 89 PRO A C 1
ATOM 722 O O . PRO A 1 89 ? 20.388 -2.325 -31.234 1.00 92.81 89 PRO A O 1
ATOM 725 N N . ASP A 1 90 ? 21.559 -4.206 -31.644 1.00 93.06 90 ASP A N 1
ATOM 726 C CA . ASP A 1 90 ? 22.849 -3.754 -31.080 1.00 93.06 90 ASP A CA 1
ATOM 727 C C . ASP A 1 90 ? 23.261 -2.347 -31.535 1.00 93.06 90 ASP A C 1
ATOM 729 O O . ASP A 1 90 ? 23.846 -1.568 -30.782 1.00 93.06 90 ASP A O 1
ATOM 733 N N . MET 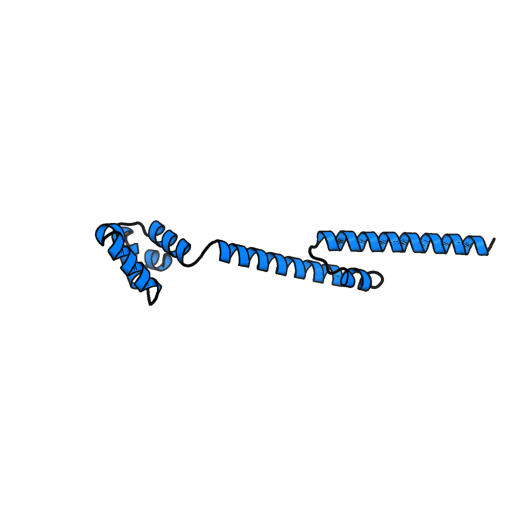A 1 91 ? 22.922 -1.995 -32.778 1.00 91.38 91 MET A N 1
ATOM 734 C CA . MET A 1 91 ? 23.278 -0.713 -33.389 1.00 91.38 91 MET A CA 1
ATOM 735 C C . MET A 1 91 ? 22.666 0.519 -32.701 1.00 91.38 91 MET A C 1
ATOM 737 O O . MET A 1 91 ? 23.186 1.622 -32.898 1.00 91.38 91 MET A O 1
ATOM 741 N N . ILE A 1 92 ? 21.578 0.351 -31.939 1.00 93.88 92 ILE A N 1
ATOM 742 C CA . ILE A 1 92 ? 20.909 1.424 -31.183 1.00 93.88 92 ILE A CA 1
ATOM 743 C C . ILE A 1 92 ? 20.882 1.165 -29.672 1.00 93.88 92 ILE A C 1
ATOM 745 O O . ILE A 1 92 ? 20.717 2.116 -28.909 1.00 93.88 92 ILE A O 1
ATOM 749 N N . HIS A 1 93 ? 21.102 -0.078 -29.231 1.00 92.50 93 HIS A N 1
ATOM 750 C CA . HIS A 1 93 ? 21.025 -0.488 -27.827 1.00 92.50 93 HIS A CA 1
ATOM 751 C C . HIS A 1 93 ? 21.834 0.426 -26.890 1.00 92.50 93 HIS A C 1
ATOM 753 O O . HIS A 1 93 ? 21.295 0.986 -25.937 1.00 92.50 93 HIS A O 1
ATOM 759 N N . GLY A 1 94 ? 23.120 0.646 -27.190 1.00 90.69 94 GLY A N 1
ATOM 760 C CA . GLY A 1 94 ? 23.990 1.477 -26.347 1.00 90.69 94 GLY A CA 1
ATOM 761 C C . GLY A 1 94 ? 23.521 2.932 -26.223 1.00 90.69 94 GLY A C 1
ATOM 762 O O . GLY A 1 94 ? 23.653 3.536 -25.160 1.00 90.69 94 GLY A O 1
ATOM 763 N N . SER A 1 95 ? 22.933 3.485 -27.287 1.00 92.06 95 SER A N 1
ATOM 764 C CA . SER A 1 95 ? 22.385 4.843 -27.278 1.00 92.06 95 SER A CA 1
ATOM 765 C C . SER A 1 95 ? 21.099 4.934 -26.458 1.00 92.06 95 SER A C 1
ATOM 767 O O . SER A 1 95 ? 20.951 5.884 -25.699 1.00 92.06 95 SER A O 1
ATOM 769 N N . VAL A 1 96 ? 20.210 3.940 -26.550 1.00 91.50 96 VAL A N 1
ATOM 770 C CA . VAL A 1 96 ? 18.958 3.911 -25.773 1.00 91.50 96 VAL A CA 1
ATOM 771 C C . VAL A 1 96 ? 19.230 3.744 -24.275 1.00 91.50 96 VAL A C 1
ATOM 773 O O . VAL A 1 96 ? 18.650 4.463 -23.464 1.00 91.50 96 VAL A O 1
ATOM 776 N N . VAL A 1 97 ? 20.163 2.864 -23.893 1.00 90.00 97 VAL A N 1
ATOM 777 C CA . VAL A 1 97 ? 20.564 2.677 -22.483 1.00 90.00 97 VAL A CA 1
ATOM 778 C C . VAL A 1 97 ? 21.122 3.971 -21.879 1.00 90.00 97 VAL A C 1
ATOM 780 O O . VAL A 1 97 ? 20.843 4.294 -20.723 1.00 90.00 97 VAL A O 1
ATOM 783 N N . ALA A 1 98 ? 21.879 4.746 -22.660 1.00 91.56 98 ALA A N 1
ATOM 784 C CA . ALA A 1 98 ? 22.455 6.008 -22.202 1.00 91.56 98 ALA A CA 1
ATOM 785 C C . ALA A 1 98 ? 21.400 7.095 -21.913 1.00 91.56 98 ALA A C 1
ATOM 787 O O . ALA A 1 98 ? 21.668 7.995 -21.114 1.00 91.56 98 ALA A O 1
ATOM 788 N N . SER A 1 99 ? 20.208 7.000 -22.511 1.00 91.12 99 SER A N 1
ATOM 789 C CA . SER A 1 99 ? 19.146 8.009 -22.398 1.00 91.12 99 SER A CA 1
ATOM 790 C C . SER A 1 99 ? 18.401 8.012 -21.059 1.00 91.12 99 SER A C 1
ATOM 792 O O . SER A 1 99 ? 17.684 8.969 -20.791 1.00 91.12 99 SER A O 1
ATOM 794 N N . LYS A 1 100 ? 18.592 7.003 -20.192 1.00 88.31 100 LYS A N 1
ATOM 795 C CA . LYS A 1 100 ? 17.962 6.913 -18.853 1.00 88.31 100 LYS A CA 1
ATOM 796 C C . LYS A 1 100 ? 16.440 7.127 -18.879 1.00 88.31 100 LYS A C 1
ATOM 798 O O . LYS A 1 100 ? 15.912 8.079 -18.307 1.00 88.31 100 LYS A O 1
ATOM 803 N N . LEU A 1 101 ? 15.763 6.192 -19.533 1.00 90.50 101 LEU A N 1
ATOM 804 C CA . LEU A 1 101 ? 14.322 6.186 -19.766 1.00 90.50 101 LEU A CA 1
ATOM 805 C C . LEU A 1 101 ? 13.514 6.183 -18.463 1.00 90.50 101 LEU A C 1
ATOM 807 O O . LEU A 1 101 ? 13.841 5.450 -17.527 1.00 90.50 101 LEU A O 1
ATOM 811 N N . LYS A 1 102 ? 12.433 6.968 -18.426 1.00 89.62 102 LYS A N 1
ATOM 812 C CA . LYS A 1 102 ? 11.512 7.030 -17.277 1.00 89.62 102 LYS A CA 1
ATOM 813 C C . LYS A 1 102 ? 10.206 6.284 -17.505 1.00 89.62 102 LYS A C 1
ATOM 815 O O . LYS A 1 102 ? 9.538 5.923 -16.542 1.00 89.62 102 LYS A O 1
ATOM 820 N N . ASN A 1 103 ? 9.810 6.107 -18.760 1.00 93.25 103 ASN A N 1
ATOM 821 C CA . ASN A 1 103 ? 8.595 5.394 -19.132 1.00 93.25 103 ASN A CA 1
ATOM 822 C C . ASN A 1 103 ? 8.762 4.703 -20.491 1.00 93.25 103 ASN A C 1
ATOM 824 O O . ASN A 1 103 ? 9.692 4.983 -21.251 1.00 93.25 103 ASN A O 1
ATOM 828 N N . MET A 1 104 ? 7.843 3.793 -20.793 1.00 94.31 104 MET A N 1
ATOM 829 C CA . MET A 1 104 ? 7.863 2.999 -22.016 1.00 94.31 104 MET A CA 1
ATOM 830 C C . MET A 1 104 ? 7.685 3.846 -23.284 1.00 94.31 104 MET A C 1
ATOM 832 O O . MET A 1 104 ? 8.275 3.538 -24.316 1.00 94.31 104 MET A O 1
ATOM 836 N N . GLN A 1 105 ? 6.882 4.909 -23.230 1.00 94.56 105 GLN A N 1
ATOM 837 C CA . GLN A 1 105 ? 6.608 5.741 -24.403 1.00 94.56 105 GLN A CA 1
ATOM 838 C C . GLN A 1 105 ? 7.872 6.478 -24.867 1.00 94.56 105 GLN A C 1
ATOM 840 O O . GLN A 1 105 ? 8.208 6.451 -26.048 1.00 94.56 105 GLN A O 1
ATOM 845 N N . GLU A 1 106 ? 8.626 7.033 -23.919 1.00 94.31 106 GLU A N 1
ATOM 846 C CA . GLU A 1 106 ? 9.937 7.639 -24.164 1.00 94.31 106 GLU A CA 1
ATOM 847 C C . GLU A 1 106 ? 10.921 6.626 -24.776 1.00 94.31 106 GLU A C 1
ATOM 849 O O . GLU A 1 106 ? 11.660 6.951 -25.704 1.00 94.31 106 GLU A O 1
ATOM 854 N N . ALA A 1 107 ? 10.893 5.371 -24.309 1.00 94.06 107 ALA A N 1
ATOM 855 C CA . ALA A 1 107 ? 11.724 4.298 -24.859 1.00 94.06 107 ALA A CA 1
ATOM 856 C C . ALA A 1 107 ? 11.450 4.062 -26.351 1.00 94.06 107 ALA A C 1
ATOM 858 O O . ALA A 1 107 ? 12.385 3.940 -27.147 1.00 94.06 107 ALA A O 1
ATOM 859 N N . ILE A 1 108 ? 10.168 4.017 -26.721 1.00 95.06 108 ILE A N 1
ATOM 860 C CA . ILE A 1 108 ? 9.707 3.782 -28.093 1.00 95.06 108 ILE A CA 1
ATOM 861 C C . ILE A 1 108 ? 10.080 4.955 -29.001 1.00 95.06 108 ILE A C 1
ATOM 863 O O . ILE A 1 108 ? 10.574 4.744 -30.112 1.00 95.06 108 ILE A O 1
ATOM 867 N N . GLU A 1 109 ? 9.865 6.184 -28.535 1.00 95.75 109 GLU A N 1
ATOM 868 C CA . GLU A 1 109 ? 10.175 7.399 -29.292 1.00 95.75 109 GLU A CA 1
ATOM 869 C C . GLU A 1 109 ? 11.670 7.491 -29.602 1.00 95.75 109 GLU A C 1
ATOM 871 O O . GLU A 1 109 ? 12.049 7.620 -30.768 1.00 95.75 109 GLU A O 1
ATOM 876 N N . ILE A 1 110 ? 12.524 7.309 -28.589 1.00 95.12 110 ILE A N 1
ATOM 877 C CA . ILE A 1 110 ? 13.981 7.363 -28.761 1.00 95.12 110 ILE A CA 1
ATOM 878 C C . ILE A 1 110 ? 14.472 6.246 -29.688 1.00 95.12 110 ILE A C 1
ATOM 880 O O . ILE A 1 110 ? 15.306 6.488 -30.563 1.00 95.12 110 ILE A O 1
ATOM 884 N N . ALA A 1 111 ? 13.972 5.018 -29.532 1.00 94.44 111 ALA A N 1
ATOM 885 C CA . ALA A 1 111 ? 14.369 3.910 -30.399 1.00 94.44 111 ALA A CA 1
ATOM 886 C C . ALA A 1 111 ? 13.991 4.162 -31.870 1.00 94.44 111 ALA A C 1
ATOM 888 O O . ALA A 1 111 ? 14.787 3.871 -32.768 1.00 94.44 111 ALA A O 1
ATOM 889 N N . THR A 1 112 ? 12.812 4.741 -32.112 1.00 95.25 112 THR A N 1
ATOM 890 C CA . THR A 1 112 ? 12.325 5.072 -33.460 1.00 95.25 112 THR A CA 1
ATOM 891 C C . THR A 1 112 ? 13.157 6.189 -34.087 1.00 95.25 112 THR A C 1
ATOM 893 O O . THR A 1 112 ? 13.647 6.036 -35.205 1.00 95.25 112 THR A O 1
ATOM 896 N N . GLU A 1 113 ? 13.424 7.264 -33.345 1.00 95.06 113 GLU A N 1
ATOM 897 C CA . GLU A 1 113 ? 14.263 8.367 -33.824 1.00 95.06 113 GLU A CA 1
ATOM 898 C C . GLU A 1 113 ? 15.678 7.886 -34.194 1.00 95.06 113 GLU A C 1
ATOM 900 O O . GLU A 1 113 ? 16.234 8.252 -35.237 1.00 95.06 113 GLU A O 1
ATOM 905 N N . LEU A 1 114 ? 16.270 7.026 -33.359 1.00 94.25 114 LEU A N 1
ATOM 906 C CA . LEU A 1 114 ? 17.595 6.464 -33.619 1.00 94.25 114 LEU A CA 1
ATOM 907 C C . LEU A 1 114 ? 17.612 5.570 -34.864 1.00 94.25 114 LEU A C 1
ATOM 909 O O . LEU A 1 114 ? 18.582 5.616 -35.629 1.00 94.25 114 LEU A O 1
ATOM 913 N N . MET A 1 115 ? 16.559 4.781 -35.078 1.00 93.06 115 MET A N 1
ATOM 914 C CA . MET A 1 115 ? 16.384 3.974 -36.288 1.00 93.06 115 MET A CA 1
ATOM 915 C C . MET A 1 115 ? 16.308 4.854 -37.536 1.00 93.06 115 MET A C 1
ATOM 917 O O . MET A 1 115 ? 17.094 4.656 -38.467 1.00 93.06 115 MET A O 1
ATOM 921 N N . ASP A 1 116 ? 15.448 5.869 -37.535 1.00 94.12 116 ASP A N 1
ATOM 922 C CA . ASP A 1 116 ? 15.259 6.768 -38.677 1.00 94.12 116 ASP A CA 1
ATOM 923 C C . ASP A 1 116 ? 16.55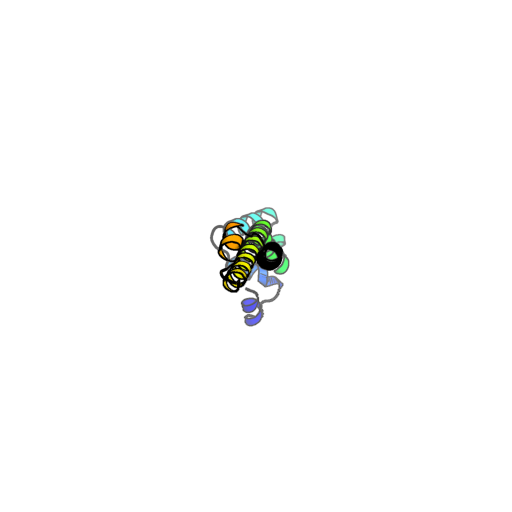1 7.513 -39.026 1.00 94.12 116 ASP A C 1
ATOM 925 O O . ASP A 1 116 ? 16.970 7.567 -40.189 1.00 94.12 116 ASP A O 1
ATOM 929 N N . LYS A 1 117 ? 17.264 8.004 -38.007 1.00 92.62 117 LYS A N 1
ATOM 930 C CA . LYS A 1 117 ? 18.559 8.669 -38.185 1.00 92.62 117 LYS A CA 1
ATOM 931 C C . LYS A 1 117 ? 19.601 7.746 -38.816 1.00 92.62 117 LYS A C 1
ATOM 933 O O . LYS A 1 117 ? 20.383 8.183 -39.669 1.00 92.62 117 LYS A O 1
ATOM 938 N N . LYS A 1 118 ? 19.642 6.471 -38.415 1.00 88.94 118 LYS A N 1
ATOM 939 C CA . LYS A 1 118 ? 20.554 5.480 -39.006 1.00 88.94 118 LYS A CA 1
ATOM 940 C C . LYS A 1 118 ? 20.189 5.195 -40.457 1.00 88.94 118 LYS A C 1
ATOM 942 O O . LYS A 1 118 ? 21.084 5.246 -41.300 1.00 88.94 118 LYS A O 1
ATOM 947 N N . VAL A 1 119 ? 18.911 4.962 -40.754 1.00 90.19 119 VAL A N 1
ATOM 948 C CA . VAL A 1 119 ? 18.416 4.732 -42.122 1.00 90.19 119 VAL A CA 1
ATOM 949 C C . VAL A 1 119 ? 18.783 5.903 -43.034 1.00 90.19 119 VAL A C 1
ATOM 951 O O . VAL A 1 119 ? 19.370 5.690 -44.096 1.00 90.19 119 VAL A O 1
ATOM 954 N N . HIS A 1 120 ? 18.548 7.137 -42.584 1.00 91.25 120 HIS A N 1
ATOM 955 C CA . HIS A 1 120 ? 18.922 8.337 -43.331 1.00 91.25 120 HIS A CA 1
ATOM 956 C C . HIS A 1 120 ? 20.435 8.408 -43.590 1.00 91.25 120 HIS A C 1
ATOM 958 O O . HIS A 1 120 ? 20.871 8.622 -44.720 1.00 91.25 120 HIS A O 1
ATOM 964 N N . THR A 1 121 ? 21.253 8.143 -42.565 1.00 90.19 121 THR A N 1
ATOM 965 C CA . THR A 1 121 ? 22.723 8.148 -42.692 1.00 90.19 121 THR A CA 1
ATOM 966 C C . THR A 1 121 ? 23.214 7.104 -43.704 1.00 90.19 121 THR A C 1
ATOM 968 O O . THR A 1 121 ? 24.175 7.345 -44.439 1.00 90.19 121 THR A O 1
ATOM 971 N N . PHE A 1 122 ? 22.588 5.924 -43.751 1.00 88.25 122 PHE A N 1
ATOM 972 C CA . PHE A 1 122 ? 22.938 4.892 -44.729 1.00 88.25 122 PHE A CA 1
ATOM 973 C C . PHE A 1 122 ? 22.579 5.313 -46.157 1.00 88.25 122 PHE A C 1
ATOM 975 O O . PHE A 1 122 ? 23.425 5.183 -47.043 1.00 88.25 122 PHE A O 1
ATOM 982 N N . ALA A 1 123 ? 21.393 5.889 -46.366 1.00 88.50 123 ALA A N 1
ATOM 983 C CA . ALA A 1 123 ? 20.972 6.398 -47.671 1.00 88.50 123 ALA A CA 1
ATOM 984 C C . ALA A 1 123 ? 21.914 7.503 -48.199 1.00 88.50 123 ALA A C 1
ATOM 986 O O . ALA A 1 123 ? 22.311 7.497 -49.369 1.00 88.50 123 ALA A O 1
ATOM 987 N N . GLU A 1 124 ? 22.355 8.420 -47.334 1.00 88.31 124 GLU A N 1
ATOM 988 C CA . GLU A 1 124 ? 23.337 9.455 -47.691 1.00 88.31 124 GLU A CA 1
ATOM 989 C C . GLU A 1 124 ? 24.692 8.864 -48.103 1.00 88.31 124 GLU A C 1
ATOM 991 O O . GLU A 1 124 ? 25.279 9.272 -49.108 1.00 88.31 124 GLU A O 1
ATOM 996 N N . ARG A 1 125 ? 25.195 7.868 -47.365 1.00 87.31 125 ARG A N 1
ATOM 997 C CA . ARG A 1 125 ? 26.463 7.199 -47.704 1.00 87.31 125 ARG A CA 1
ATOM 998 C C . ARG A 1 125 ? 26.380 6.444 -49.026 1.00 87.31 125 ARG A C 1
ATOM 1000 O O . ARG A 1 125 ? 27.339 6.463 -49.797 1.00 87.31 125 ARG A O 1
ATOM 1007 N N . GLU A 1 126 ? 25.251 5.799 -49.298 1.00 86.25 126 GLU A N 1
ATOM 1008 C CA . GLU A 1 126 ? 25.034 5.065 -50.542 1.00 86.25 126 GLU A CA 1
ATOM 1009 C C . GLU A 1 126 ? 25.003 6.009 -51.753 1.00 86.25 126 GLU A C 1
ATOM 1011 O O . GLU A 1 126 ? 25.701 5.776 -52.744 1.00 86.25 126 GLU A O 1
ATOM 1016 N N . THR A 1 127 ? 24.259 7.116 -51.659 1.00 84.88 127 THR A N 1
ATOM 1017 C CA . THR A 1 127 ? 24.206 8.130 -52.726 1.00 84.88 127 THR A CA 1
ATOM 1018 C C . THR A 1 127 ? 25.561 8.805 -52.951 1.00 84.88 127 THR A C 1
ATOM 1020 O O . THR A 1 127 ? 25.946 9.028 -54.099 1.00 84.88 127 THR A O 1
ATOM 1023 N N . ALA A 1 128 ? 26.322 9.077 -51.886 1.00 84.62 128 ALA A N 1
ATOM 1024 C CA . ALA A 1 128 ? 27.670 9.633 -51.987 1.00 84.62 128 ALA A CA 1
ATOM 1025 C C . ALA A 1 128 ? 28.678 8.656 -52.614 1.00 84.62 128 ALA A C 1
ATOM 1027 O O . ALA A 1 128 ? 29.574 9.092 -53.334 1.00 84.62 128 ALA A O 1
ATOM 1028 N N . SER A 1 129 ? 28.545 7.352 -52.354 1.00 80.88 129 SER A N 1
ATOM 1029 C CA . SER A 1 129 ? 29.393 6.328 -52.970 1.00 80.88 129 SER A CA 1
ATOM 1030 C C . SER A 1 129 ? 29.133 6.224 -54.475 1.00 80.88 129 SER A C 1
ATOM 1032 O O . SER A 1 129 ? 30.078 6.285 -55.254 1.00 80.88 129 SER A O 1
ATOM 1034 N N . LYS A 1 130 ? 27.861 6.175 -54.904 1.00 81.62 130 LYS A N 1
ATOM 1035 C CA . LYS A 1 130 ? 27.484 6.086 -56.331 1.00 81.62 130 LYS A CA 1
ATOM 1036 C C . LYS A 1 130 ? 28.046 7.244 -57.167 1.00 81.62 130 LYS A C 1
ATOM 1038 O O . LYS A 1 130 ? 28.623 6.994 -58.215 1.00 81.62 130 LYS A O 1
ATOM 1043 N N . ARG A 1 131 ? 27.995 8.482 -56.655 1.00 73.44 131 ARG A N 1
ATOM 1044 C CA . ARG A 1 131 ? 28.555 9.671 -57.336 1.00 73.44 131 ARG A CA 1
ATOM 1045 C C . ARG A 1 131 ? 30.081 9.671 -57.490 1.00 73.44 131 ARG A C 1
ATOM 1047 O O . ARG A 1 131 ? 30.599 10.513 -58.206 1.00 73.44 131 ARG A O 1
ATOM 1054 N N . LYS A 1 132 ? 30.817 8.812 -56.775 1.00 71.81 132 LYS A N 1
ATOM 1055 C CA . LYS A 1 132 ? 32.283 8.702 -56.906 1.00 71.81 132 LYS A CA 1
ATOM 1056 C C . LYS A 1 132 ? 32.718 7.705 -57.984 1.00 71.81 132 LYS A C 1
ATOM 1058 O O . LYS A 1 132 ? 33.911 7.631 -58.262 1.00 71.81 132 LYS A O 1
ATOM 1063 N N . PHE A 1 133 ? 31.784 6.919 -58.524 1.00 63.22 133 PHE A N 1
ATOM 1064 C CA . PHE A 1 133 ? 32.032 5.921 -59.570 1.00 63.22 133 PHE A CA 1
ATOM 1065 C C . PHE A 1 133 ? 31.437 6.315 -60.939 1.00 63.22 133 PHE A C 1
ATOM 1067 O O . PHE A 1 133 ? 31.561 5.536 -61.882 1.00 63.22 133 PHE A O 1
ATOM 1074 N N . GLU A 1 134 ? 30.825 7.498 -61.042 1.00 53.22 134 GLU A N 1
ATOM 1075 C CA . GLU A 1 134 ? 30.509 8.206 -62.298 1.00 53.22 134 GLU A CA 1
ATOM 1076 C C . GLU A 1 134 ? 31.608 9.229 -62.610 1.00 53.22 134 GLU A C 1
ATOM 1078 O O . GLU A 1 134 ? 31.939 9.381 -63.807 1.00 53.22 134 GLU A O 1
#

Sequence (134 aa):
MEFVFHISNCAAKNQVKFATCTLHSVALTWWNTHVQTVGHEAAYGMSWKTLMKMMTDKYCPQNEIRKLEIEIWELKEADKIEKYVGGLPDMIHGSVVASKLKNMQEAIEIATELMDKKVHTFAERETASKRKFE